Protein AF-A0A2M7DFL1-F1 (afdb_monomer)

Secondary structure (DSSP, 8-state):
----SSSSHHHHHHHHHHHHHHHHHHHHHHHHHHH--HHHHH-EETTEEHHHHHHHHHHHHHHHHIIIIIS-TTTS-HHHHHHHHHHHHHHHHHHHHHHHHHHHHHHHHHHHS------

Solvent-accessible surface area (backbone atoms only — not comparable to full-atom values): 6987 Å² total; per-residue (Å²): 141,88,81,90,87,81,83,73,65,62,64,59,54,50,42,54,52,52,48,55,53,52,49,53,54,49,51,51,50,52,50,49,67,70,66,54,54,63,75,36,58,73,44,67,55,94,94,37,33,46,48,56,54,52,52,55,50,52,50,52,53,49,52,50,53,44,46,38,58,76,64,46,42,71,84,47,55,72,65,62,48,46,52,56,53,51,53,51,51,51,50,52,54,49,51,53,49,52,52,50,54,53,50,50,52,52,50,50,49,65,72,74,45,85,78,77,77,83,124

Foldseek 3Di:
DDDPDPPPPVLVVLLVVLVVVLVVLVVVLVVCVVCVDPQQAVDDDPNHGNNVVSVVVSVVVSVVSCCVRVVVCVPDDPVVNCVVVVVVVVVVVVVVVVCVVVVVVVVVCVVVPPPPPPD

Sequence (119 aa):
MAHDAASHESSVKRIWYVFFLLTVLTTAEVILGIIKPTFLVEHKFLALKFLNWIFIILTLVKAYFITWAFMHMEGETKGLRRAVVWTAVFLICYLMFVLLVEGDYIHEVYKAGYVKYNF

Structure (mmCIF, N/CA/C/O backbone):
data_AF-A0A2M7DFL1-F1
#
_entry.id   AF-A0A2M7DFL1-F1
#
loop_
_atom_site.group_PDB
_atom_site.id
_atom_site.type_symbol
_atom_site.label_atom_id
_atom_site.label_alt_id
_atom_site.label_comp_id
_atom_site.label_asym_id
_atom_site.label_entity_id
_atom_site.label_seq_id
_atom_site.pdbx_PDB_ins_code
_atom_site.Cartn_x
_atom_site.Cartn_y
_atom_site.Cartn_z
_atom_site.occupancy
_atom_site.B_iso_or_equiv
_atom_site.auth_seq_id
_atom_site.auth_comp_id
_atom_site.auth_asym_id
_atom_site.auth_atom_id
_atom_site.pdbx_PDB_model_num
ATOM 1 N N . MET A 1 1 ? 20.323 3.588 -46.001 1.00 46.00 1 MET A N 1
ATOM 2 C CA . MET A 1 1 ? 20.554 3.963 -44.592 1.00 46.00 1 MET A CA 1
ATOM 3 C C . MET A 1 1 ? 19.221 3.801 -43.880 1.00 46.00 1 MET A C 1
ATOM 5 O O . MET A 1 1 ? 18.376 4.673 -43.992 1.00 46.00 1 MET A O 1
ATOM 9 N N . ALA A 1 2 ? 18.978 2.622 -43.309 1.00 46.25 2 ALA A N 1
ATOM 10 C CA . ALA A 1 2 ? 17.752 2.285 -42.591 1.00 46.25 2 ALA A CA 1
ATOM 11 C C . ALA A 1 2 ? 18.187 1.719 -41.241 1.00 46.25 2 ALA A C 1
ATOM 13 O O . ALA A 1 2 ? 18.451 0.530 -41.093 1.00 46.25 2 ALA A O 1
ATOM 14 N N . HIS A 1 3 ? 18.371 2.626 -40.300 1.00 45.78 3 HIS A N 1
ATOM 15 C CA . HIS A 1 3 ? 18.543 2.341 -38.891 1.00 45.78 3 HIS A CA 1
ATOM 16 C C . HIS A 1 3 ? 17.590 3.311 -38.182 1.00 45.78 3 HIS A C 1
ATOM 18 O O . HIS A 1 3 ? 17.369 4.399 -38.703 1.00 45.78 3 HIS A O 1
ATOM 24 N N . ASP A 1 4 ? 17.010 2.900 -37.055 1.00 47.38 4 ASP A N 1
ATOM 25 C CA . ASP A 1 4 ? 16.190 3.732 -36.148 1.00 47.38 4 ASP A CA 1
ATOM 26 C C . ASP A 1 4 ? 14.655 3.649 -36.279 1.00 47.38 4 ASP A C 1
ATOM 28 O O . ASP A 1 4 ? 13.952 4.653 -36.245 1.00 47.38 4 ASP A O 1
ATOM 32 N N . ALA A 1 5 ? 14.101 2.429 -36.312 1.00 48.25 5 ALA A N 1
ATOM 33 C CA . ALA A 1 5 ? 12.665 2.211 -36.057 1.00 48.25 5 ALA A CA 1
ATOM 34 C C . ALA A 1 5 ? 12.345 1.073 -35.058 1.00 48.25 5 ALA A C 1
ATOM 36 O O . ALA A 1 5 ? 11.200 0.646 -34.966 1.00 48.25 5 ALA A O 1
ATOM 37 N N . ALA A 1 6 ? 13.327 0.565 -34.300 1.00 47.34 6 ALA A N 1
ATOM 38 C CA . ALA A 1 6 ? 13.152 -0.641 -33.472 1.00 47.34 6 ALA A CA 1
ATOM 39 C C . ALA A 1 6 ? 13.143 -0.414 -31.942 1.00 47.34 6 ALA A C 1
ATOM 41 O O . ALA A 1 6 ? 12.979 -1.373 -31.193 1.00 47.34 6 ALA A O 1
ATOM 42 N N . SER A 1 7 ? 13.306 0.816 -31.440 1.00 49.03 7 SER A N 1
ATOM 43 C CA . SER A 1 7 ? 13.552 1.059 -30.002 1.00 49.03 7 SER A CA 1
ATOM 44 C C . SER A 1 7 ? 12.365 1.599 -29.187 1.00 49.03 7 SER A C 1
ATOM 46 O O . SER A 1 7 ? 12.462 1.647 -27.964 1.00 49.03 7 SER A O 1
ATOM 48 N N . HIS A 1 8 ? 11.231 1.956 -29.805 1.00 50.16 8 HIS A N 1
ATOM 49 C CA . HIS A 1 8 ? 10.094 2.578 -29.096 1.00 50.16 8 HIS A CA 1
ATOM 50 C C . HIS A 1 8 ? 8.898 1.652 -28.805 1.00 50.16 8 HIS A C 1
ATOM 52 O O . HIS A 1 8 ? 8.010 2.024 -28.040 1.00 50.16 8 HIS A O 1
ATOM 58 N N . GLU A 1 9 ? 8.855 0.440 -29.363 1.00 55.59 9 GLU A N 1
ATOM 59 C CA . GLU A 1 9 ? 7.694 -0.452 -29.201 1.00 55.59 9 GLU A CA 1
ATOM 60 C C . GLU A 1 9 ? 7.665 -1.192 -27.843 1.00 55.59 9 GLU A C 1
ATOM 62 O O . GLU A 1 9 ? 6.611 -1.640 -27.386 1.00 55.59 9 GLU A O 1
ATOM 67 N N . SER A 1 10 ? 8.818 -1.331 -27.176 1.00 63.56 10 SER A N 1
ATOM 68 C CA . SER A 1 10 ? 8.976 -2.193 -25.993 1.00 63.56 10 SER A CA 1
ATOM 69 C C . SER A 1 10 ? 8.295 -1.638 -24.736 1.00 63.56 10 SER A C 1
ATOM 71 O O . SER A 1 10 ? 7.658 -2.390 -23.992 1.00 63.56 10 SER A O 1
ATOM 73 N N . SER A 1 11 ? 8.359 -0.323 -24.514 1.00 74.81 11 SER A N 1
ATOM 74 C CA . SER A 1 11 ? 7.786 0.317 -23.324 1.00 74.81 11 SER A CA 1
ATOM 75 C C . SER A 1 11 ? 6.256 0.281 -23.325 1.00 74.81 11 SER A C 1
ATOM 77 O O . SER A 1 11 ? 5.650 0.001 -22.293 1.00 74.81 11 SER A O 1
ATOM 79 N N . VAL A 1 12 ? 5.620 0.478 -24.486 1.00 84.81 12 VAL A N 1
ATOM 80 C CA . VAL A 1 12 ? 4.151 0.444 -24.618 1.00 84.81 12 VAL A CA 1
ATOM 81 C C . VAL A 1 12 ? 3.607 -0.961 -24.350 1.00 84.81 12 VAL A C 1
ATOM 83 O O . VAL A 1 12 ? 2.632 -1.112 -23.612 1.00 84.81 12 VAL A O 1
ATOM 86 N N . LYS A 1 13 ? 4.275 -2.002 -24.870 1.00 86.25 13 LYS A N 1
ATOM 87 C CA . LYS A 1 13 ? 3.917 -3.405 -24.595 1.00 86.25 13 LYS A CA 1
ATOM 88 C C . LYS A 1 13 ? 4.003 -3.731 -23.103 1.00 86.25 13 LYS A C 1
ATOM 90 O O . LYS A 1 13 ? 3.098 -4.367 -22.565 1.00 86.25 13 LYS A O 1
ATOM 95 N N . ARG A 1 14 ? 5.047 -3.253 -22.416 1.00 85.06 14 ARG A N 1
ATOM 96 C CA . ARG A 1 14 ? 5.203 -3.443 -20.964 1.00 85.06 14 ARG A CA 1
ATOM 97 C C . ARG A 1 14 ? 4.084 -2.768 -20.170 1.00 85.06 14 ARG A C 1
ATOM 99 O O . ARG A 1 14 ? 3.559 -3.377 -19.242 1.00 85.06 14 ARG A O 1
ATOM 106 N N . ILE A 1 15 ? 3.702 -1.544 -20.537 1.00 89.44 15 ILE A N 1
ATOM 107 C CA . ILE A 1 15 ? 2.606 -0.817 -19.878 1.00 89.44 15 ILE A CA 1
ATOM 108 C C . ILE A 1 15 ? 1.294 -1.593 -20.014 1.00 89.44 15 ILE A C 1
ATOM 110 O O . ILE A 1 15 ? 0.621 -1.819 -19.014 1.00 89.44 15 ILE A O 1
ATOM 114 N N . TRP A 1 16 ? 0.960 -2.057 -21.220 1.00 90.69 16 TRP A N 1
ATOM 115 C CA . TRP A 1 16 ? -0.247 -2.855 -21.453 1.00 90.69 16 TRP A CA 1
ATOM 116 C C . TRP A 1 16 ? -0.248 -4.174 -20.676 1.00 90.69 16 TRP A C 1
ATOM 118 O O . TRP A 1 16 ? -1.273 -4.558 -20.115 1.00 90.69 16 TRP A O 1
ATOM 128 N N . TYR A 1 17 ? 0.901 -4.843 -20.584 1.00 90.94 17 TYR A N 1
ATOM 129 C CA . TYR A 1 17 ? 1.041 -6.051 -19.775 1.00 90.94 17 TYR A CA 1
ATOM 130 C C . TYR A 1 17 ? 0.767 -5.785 -18.286 1.00 90.94 17 TYR A C 1
ATOM 132 O O . TYR A 1 17 ? -0.057 -6.464 -17.671 1.00 90.94 17 TYR A O 1
ATOM 140 N N . VAL A 1 18 ? 1.420 -4.770 -17.706 1.00 92.31 18 VAL A N 1
ATOM 141 C CA . VAL A 1 18 ? 1.239 -4.431 -16.285 1.00 92.31 18 VAL A CA 1
ATOM 142 C C . VAL A 1 18 ? -0.168 -3.898 -16.015 1.00 92.31 18 VAL A C 1
ATOM 144 O O . VAL A 1 18 ? -0.734 -4.194 -14.966 1.00 92.31 18 VAL A O 1
ATOM 147 N N . PHE A 1 19 ? -0.767 -3.182 -16.968 1.00 94.12 19 PHE A N 1
ATOM 148 C CA . PHE A 1 19 ? -2.156 -2.740 -16.892 1.00 94.12 19 PHE A CA 1
ATOM 149 C C . PHE A 1 19 ? -3.111 -3.922 -16.705 1.00 94.12 19 PHE A C 1
ATOM 151 O O . PHE A 1 19 ? -3.831 -3.957 -15.710 1.00 94.12 19 PHE A O 1
ATOM 158 N N . PHE A 1 20 ? -3.065 -4.928 -17.585 1.00 95.44 20 PHE A N 1
ATOM 159 C CA . PHE A 1 20 ? -3.934 -6.101 -17.455 1.00 95.44 20 PHE A CA 1
ATOM 160 C C . PHE A 1 20 ? -3.659 -6.899 -16.177 1.00 95.44 20 PHE A C 1
ATOM 162 O O . PHE A 1 20 ? -4.606 -7.331 -15.516 1.00 95.44 20 PHE A O 1
ATOM 169 N N . LEU A 1 21 ? -2.389 -7.054 -15.789 1.00 94.31 21 LEU A N 1
ATOM 170 C CA . LEU A 1 21 ? -2.016 -7.696 -14.525 1.00 94.31 21 LEU A CA 1
ATOM 171 C C . LEU A 1 21 ? -2.656 -6.979 -13.325 1.00 94.31 21 LEU A C 1
ATOM 173 O O . LEU A 1 21 ? -3.251 -7.621 -12.459 1.00 94.31 21 LEU A O 1
ATOM 177 N N . LEU A 1 22 ? -2.574 -5.648 -13.289 1.00 94.44 22 LEU A N 1
ATOM 178 C CA . LEU A 1 22 ? -3.166 -4.834 -12.231 1.00 94.44 22 LEU A CA 1
ATOM 179 C C . LEU A 1 22 ? -4.693 -4.862 -12.256 1.00 94.44 22 LEU A C 1
ATOM 181 O O . LEU A 1 22 ? -5.300 -4.897 -11.184 1.00 94.44 22 LEU A O 1
ATOM 185 N N . THR A 1 23 ? -5.322 -4.891 -13.433 1.00 96.12 23 THR A N 1
ATOM 186 C CA . THR A 1 23 ? -6.775 -5.070 -13.555 1.00 96.12 23 THR A CA 1
ATOM 187 C C . THR A 1 23 ? -7.201 -6.394 -12.938 1.00 96.12 23 THR A C 1
ATOM 189 O O . THR A 1 23 ? -8.048 -6.392 -12.052 1.00 96.12 23 THR A O 1
ATOM 192 N N . VAL A 1 24 ? -6.574 -7.507 -13.329 1.00 96.25 24 VAL A N 1
ATOM 193 C CA . VAL A 1 24 ? -6.906 -8.839 -12.799 1.00 96.25 24 VAL A CA 1
ATOM 194 C C . VAL A 1 24 ? -6.695 -8.900 -11.288 1.00 96.25 24 VAL A C 1
ATOM 196 O O . VAL A 1 24 ? -7.586 -9.349 -10.568 1.00 96.25 24 VAL A O 1
ATOM 199 N N . LEU A 1 25 ? -5.556 -8.405 -10.794 1.00 95.12 25 LEU A N 1
ATOM 200 C CA . LEU A 1 25 ? -5.251 -8.377 -9.362 1.00 95.12 25 LEU A CA 1
ATOM 201 C C . LEU A 1 25 ? -6.297 -7.551 -8.593 1.00 95.12 25 LEU A C 1
ATOM 203 O O . LEU A 1 25 ? -6.810 -7.999 -7.569 1.00 95.12 25 LEU A O 1
ATOM 207 N N . THR A 1 26 ? -6.680 -6.384 -9.114 1.00 95.38 26 THR A N 1
ATOM 208 C CA . THR A 1 26 ? -7.679 -5.511 -8.478 1.00 95.38 26 THR A CA 1
ATOM 209 C C . THR A 1 26 ? -9.083 -6.113 -8.532 1.00 95.38 26 THR A C 1
ATOM 211 O O . THR A 1 26 ? -9.807 -6.061 -7.541 1.00 95.38 26 THR A O 1
ATOM 214 N N . THR A 1 27 ? -9.476 -6.734 -9.644 1.00 96.56 27 THR A N 1
ATOM 215 C CA . THR A 1 27 ? -10.754 -7.450 -9.749 1.00 96.56 27 THR A CA 1
ATOM 216 C C . THR A 1 27 ? -10.810 -8.614 -8.764 1.00 96.56 27 THR A C 1
ATOM 218 O O . THR A 1 27 ? -11.808 -8.760 -8.060 1.00 96.56 27 THR A O 1
ATOM 221 N N . ALA A 1 28 ? -9.740 -9.406 -8.656 1.00 94.31 28 ALA A N 1
ATOM 222 C CA . ALA A 1 28 ? -9.653 -10.493 -7.684 1.00 94.31 28 ALA A CA 1
ATOM 223 C C . ALA A 1 28 ? -9.781 -9.978 -6.242 1.00 94.31 28 ALA A C 1
ATOM 225 O O . ALA A 1 28 ? -10.504 -10.568 -5.441 1.00 94.31 28 ALA A O 1
ATOM 226 N N . GLU A 1 29 ? -9.144 -8.851 -5.923 1.00 94.56 29 GLU A N 1
ATOM 227 C CA . GLU A 1 29 ? -9.256 -8.204 -4.615 1.00 94.56 29 GLU A CA 1
ATOM 228 C C . GLU A 1 29 ? -10.694 -7.746 -4.315 1.00 94.56 29 GLU A C 1
ATOM 230 O O . GLU A 1 29 ? -11.214 -8.026 -3.235 1.00 94.56 29 GLU A O 1
ATOM 235 N N . VAL A 1 30 ? -11.380 -7.116 -5.274 1.00 95.19 30 VAL A N 1
ATOM 236 C CA . VAL A 1 30 ? -12.790 -6.713 -5.115 1.00 95.19 30 VAL A CA 1
ATOM 237 C C . VAL A 1 30 ? -13.696 -7.932 -4.926 1.00 95.19 30 VAL A C 1
ATOM 239 O O . VAL A 1 30 ? -14.537 -7.931 -4.027 1.00 95.19 30 VAL A O 1
ATOM 242 N N . ILE A 1 31 ? -13.504 -8.997 -5.711 1.00 94.94 31 ILE A N 1
ATOM 243 C CA . ILE A 1 31 ? -14.258 -10.253 -5.568 1.00 94.94 31 ILE A CA 1
ATOM 244 C C . ILE A 1 31 ? -14.047 -10.848 -4.172 1.00 94.94 31 ILE A C 1
ATOM 246 O O . ILE A 1 31 ? -15.017 -11.188 -3.492 1.00 94.94 31 ILE A O 1
ATOM 250 N N . LEU A 1 32 ? -12.796 -10.921 -3.710 1.00 93.19 32 LEU A N 1
ATOM 251 C CA . LEU A 1 32 ? -12.455 -11.388 -2.366 1.00 93.19 32 LEU A CA 1
ATOM 252 C C . LEU A 1 32 ? -13.113 -10.513 -1.285 1.00 93.19 32 LEU A C 1
ATOM 254 O O . LEU A 1 32 ? -13.586 -11.024 -0.268 1.00 93.19 32 LEU A O 1
ATOM 258 N N . GLY A 1 33 ? -13.176 -9.203 -1.524 1.00 91.25 33 GLY A N 1
ATOM 259 C CA . GLY A 1 33 ? -13.803 -8.218 -0.647 1.00 91.25 33 GLY A CA 1
ATOM 260 C C . GLY A 1 33 ? -15.321 -8.312 -0.579 1.00 91.25 33 GLY A C 1
ATOM 261 O O . GLY A 1 33 ? -15.888 -7.960 0.452 1.00 91.25 33 GLY A O 1
ATOM 262 N N . ILE A 1 34 ? -15.979 -8.803 -1.630 1.00 93.50 34 ILE A N 1
ATOM 263 C CA . ILE A 1 34 ? -17.428 -9.036 -1.648 1.00 93.50 34 ILE A CA 1
ATOM 264 C C . ILE A 1 34 ? -17.755 -10.397 -1.029 1.00 93.50 34 ILE A C 1
ATOM 266 O O . ILE A 1 34 ? -18.593 -10.470 -0.134 1.00 93.50 34 ILE A O 1
ATOM 270 N N . ILE A 1 35 ? -17.077 -11.462 -1.470 1.00 93.69 35 ILE A N 1
ATOM 271 C CA . ILE A 1 35 ? -17.371 -12.839 -1.043 1.00 93.69 35 ILE A CA 1
ATOM 272 C C . ILE A 1 35 ? -16.964 -13.072 0.416 1.00 93.69 35 ILE A C 1
ATOM 274 O O . ILE A 1 35 ? -17.660 -13.795 1.124 1.00 93.69 35 ILE A O 1
ATOM 278 N N . LYS A 1 36 ? -15.856 -12.464 0.872 1.00 88.94 36 LYS A N 1
ATOM 279 C CA . LYS A 1 36 ? -15.323 -12.567 2.245 1.00 88.94 36 LYS A CA 1
ATOM 280 C C . LYS A 1 36 ? -15.390 -14.003 2.792 1.00 88.94 36 LYS A C 1
ATOM 282 O O . LYS A 1 36 ? -16.108 -14.253 3.762 1.00 88.94 36 LYS A O 1
ATOM 287 N N . PRO A 1 37 ? -14.666 -14.956 2.180 1.00 89.50 37 PRO A N 1
ATOM 288 C CA . PRO A 1 37 ? -14.808 -16.367 2.518 1.00 89.50 37 PRO A CA 1
ATOM 289 C C . PRO A 1 37 ? -14.511 -16.606 4.002 1.00 89.50 37 PRO A C 1
ATOM 291 O O . PRO A 1 37 ? -13.560 -16.048 4.555 1.00 89.50 37 PRO A O 1
ATOM 294 N N . THR A 1 38 ? -15.316 -17.463 4.627 1.00 85.44 38 THR A N 1
ATOM 295 C CA . THR A 1 38 ? -15.357 -17.685 6.078 1.00 85.44 38 THR A CA 1
ATOM 296 C C . THR A 1 38 ? -13.979 -17.976 6.680 1.00 85.44 38 THR A C 1
ATOM 298 O O . THR A 1 38 ? -13.585 -17.333 7.649 1.00 85.44 38 THR A O 1
ATOM 301 N N . PHE A 1 39 ? -13.173 -18.816 6.022 1.00 84.56 39 PHE A N 1
ATOM 302 C CA . PHE A 1 39 ? -11.792 -19.115 6.425 1.00 84.56 39 PHE A CA 1
ATOM 303 C C . PHE A 1 39 ? -10.907 -17.860 6.576 1.00 84.56 39 PHE A C 1
ATOM 305 O O . PHE A 1 39 ? -10.136 -17.742 7.524 1.00 84.56 39 PHE A O 1
ATOM 312 N N . LEU A 1 40 ? -11.031 -16.872 5.683 1.00 82.38 40 LEU A N 1
ATOM 313 C CA . LEU A 1 40 ? -10.221 -15.646 5.743 1.00 82.38 40 LEU A CA 1
ATOM 314 C C . LEU A 1 40 ? -10.727 -14.636 6.782 1.00 82.38 40 LEU A C 1
ATOM 316 O O . LEU A 1 40 ? -10.012 -13.690 7.125 1.00 82.38 40 LEU A O 1
ATOM 320 N N . VAL A 1 41 ? -11.961 -14.801 7.257 1.00 85.88 41 VAL A N 1
ATOM 321 C CA . VAL A 1 41 ? -12.617 -13.883 8.197 1.00 85.88 41 VAL A CA 1
ATOM 322 C C . VAL A 1 41 ? -12.538 -14.391 9.634 1.00 85.88 41 VAL A C 1
ATOM 324 O O . VAL A 1 41 ? -12.399 -13.575 10.550 1.00 85.88 41 VAL A O 1
ATOM 327 N N . GLU A 1 42 ? -12.631 -15.703 9.835 1.00 84.31 42 GLU A N 1
ATOM 328 C CA . GLU A 1 42 ? -12.621 -16.333 11.159 1.00 84.31 42 GLU A CA 1
ATOM 329 C C . GLU A 1 42 ? -11.217 -16.403 11.755 1.00 84.31 42 GLU A C 1
ATOM 331 O O . GLU A 1 42 ? -11.037 -16.179 12.954 1.00 84.31 42 GLU A O 1
ATOM 336 N N . HIS A 1 43 ? -10.204 -16.630 10.921 1.00 86.75 43 HIS A N 1
ATOM 337 C CA . HIS A 1 43 ? -8.827 -16.650 11.383 1.00 86.75 43 HIS A CA 1
ATOM 338 C C . HIS A 1 43 ? -8.265 -15.231 11.503 1.00 86.75 43 HIS A C 1
ATOM 340 O O . HIS A 1 43 ? -8.224 -14.445 10.548 1.00 86.75 43 HIS A O 1
ATOM 346 N N . LYS A 1 44 ? -7.825 -14.904 12.720 1.00 85.25 44 LYS A N 1
ATOM 347 C CA . LYS A 1 44 ? -7.189 -13.632 13.056 1.00 85.25 44 LYS A CA 1
ATOM 348 C C . LYS A 1 44 ? -5.705 -13.846 13.315 1.00 85.25 44 LYS A C 1
ATOM 350 O O . LYS A 1 44 ? -5.317 -14.792 13.994 1.00 85.25 44 LYS A O 1
ATOM 355 N N . PHE A 1 45 ? -4.896 -12.918 12.827 1.00 83.38 45 PHE A N 1
ATOM 356 C CA . PHE A 1 45 ? -3.463 -12.846 13.054 1.00 83.38 45 PHE A CA 1
ATOM 357 C C . PHE A 1 45 ? -3.065 -11.418 13.398 1.00 83.38 45 PHE A C 1
ATOM 359 O O . PHE A 1 45 ? -3.416 -10.480 12.680 1.00 83.38 45 PHE A O 1
ATOM 366 N N . LEU A 1 46 ? -2.357 -11.256 14.521 1.00 81.75 46 LEU A N 1
ATOM 367 C CA . LEU A 1 46 ? -1.959 -9.950 15.062 1.00 81.75 46 LEU A CA 1
ATOM 368 C C . LEU A 1 46 ? -3.145 -8.969 15.140 1.00 81.75 46 LEU A C 1
ATOM 370 O O . LEU A 1 46 ? -3.091 -7.863 14.617 1.00 81.75 46 LEU A O 1
ATOM 374 N N . ALA A 1 47 ? -4.249 -9.419 15.749 1.00 83.38 47 ALA A N 1
ATOM 375 C CA . ALA A 1 47 ? -5.514 -8.686 15.907 1.00 83.38 47 ALA A CA 1
ATOM 376 C C . ALA A 1 47 ? -6.296 -8.354 14.614 1.00 83.38 47 ALA A C 1
ATOM 378 O O . ALA A 1 47 ? -7.447 -7.921 14.702 1.00 83.38 47 ALA A O 1
ATOM 379 N N . LEU A 1 48 ? -5.752 -8.630 13.424 1.00 87.56 48 LEU A N 1
ATOM 380 C CA . LEU A 1 48 ? -6.422 -8.417 12.138 1.00 87.56 48 LEU A CA 1
ATOM 381 C C . LEU A 1 48 ? -6.864 -9.741 11.508 1.00 87.56 48 LEU A C 1
ATOM 383 O O . LEU A 1 48 ? -6.240 -10.780 11.693 1.00 87.56 48 LEU A O 1
ATOM 387 N N . LYS A 1 49 ? -7.954 -9.721 10.739 1.00 91.12 49 LYS A N 1
ATOM 388 C CA . LYS A 1 49 ? -8.405 -10.896 9.973 1.00 91.12 49 LYS A CA 1
ATOM 389 C C . LYS A 1 49 ? -7.386 -11.223 8.878 1.00 91.12 49 LYS A C 1
ATOM 391 O O . LYS A 1 49 ? -6.806 -10.296 8.310 1.00 91.12 49 LYS A O 1
ATOM 396 N N . PHE A 1 50 ? -7.204 -12.497 8.529 1.00 90.12 50 PHE A N 1
ATOM 397 C CA . PHE A 1 50 ? -6.343 -12.879 7.396 1.00 90.12 50 PHE A CA 1
ATOM 398 C C . PHE A 1 50 ? -6.736 -12.187 6.094 1.00 90.12 50 PHE A C 1
ATOM 400 O O . PHE A 1 50 ? -5.862 -11.800 5.319 1.00 90.12 50 PHE A O 1
ATOM 407 N N . LEU A 1 51 ? -8.033 -11.950 5.897 1.00 92.12 51 LEU A N 1
ATOM 408 C CA . LEU A 1 51 ? -8.528 -11.136 4.797 1.00 92.12 51 LEU A CA 1
ATOM 409 C C . LEU A 1 51 ? -7.804 -9.779 4.742 1.00 92.12 51 LEU A C 1
ATOM 411 O O . LEU A 1 51 ? -7.226 -9.437 3.720 1.00 92.12 51 LEU A O 1
ATOM 415 N N . ASN A 1 52 ? -7.744 -9.044 5.855 1.00 92.38 52 ASN A N 1
ATOM 416 C CA . ASN A 1 52 ? -7.125 -7.716 5.900 1.00 92.38 52 ASN A CA 1
ATOM 417 C C . ASN A 1 52 ? -5.630 -7.767 5.558 1.00 92.38 52 ASN A C 1
ATOM 419 O O . ASN A 1 52 ? -5.135 -6.888 4.859 1.00 92.38 52 ASN A O 1
ATOM 423 N N . TRP A 1 53 ? -4.922 -8.806 6.002 1.00 92.31 53 TRP A N 1
ATOM 424 C CA . TRP A 1 53 ? -3.516 -9.010 5.64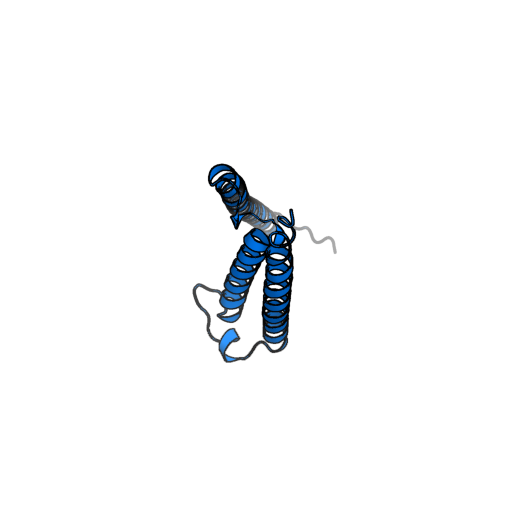7 1.00 92.31 53 TRP A CA 1
ATOM 425 C C . TRP A 1 53 ? -3.317 -9.182 4.141 1.00 92.31 53 TRP A C 1
ATOM 427 O O . TRP A 1 53 ? -2.436 -8.545 3.566 1.00 92.31 53 TRP A O 1
ATOM 437 N N . ILE A 1 54 ? -4.169 -9.981 3.493 1.00 92.31 54 ILE A N 1
ATOM 438 C CA . ILE A 1 54 ? -4.144 -10.159 2.036 1.00 92.31 54 ILE A CA 1
ATOM 439 C C . ILE A 1 54 ? -4.374 -8.820 1.328 1.00 92.31 54 ILE A C 1
ATOM 441 O O . ILE A 1 54 ? -3.622 -8.482 0.417 1.00 92.31 54 ILE A O 1
ATOM 445 N N . PHE A 1 55 ? -5.348 -8.026 1.778 1.00 93.94 55 PHE A N 1
ATOM 446 C CA . PHE A 1 55 ? -5.622 -6.704 1.208 1.00 93.94 55 PHE A CA 1
ATOM 447 C C . PHE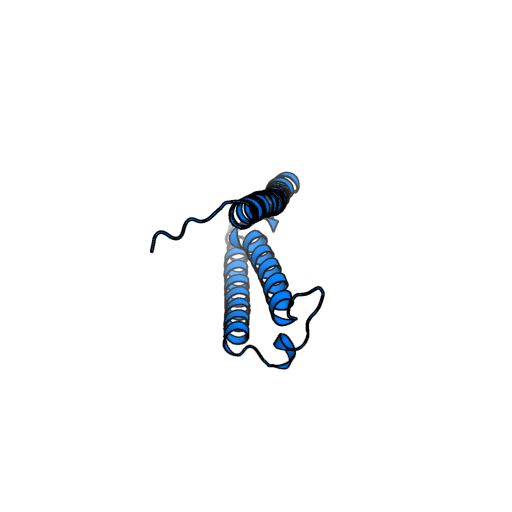 A 1 55 ? -4.441 -5.739 1.347 1.00 93.94 55 PHE A C 1
ATOM 449 O O . PHE A 1 55 ? -4.094 -5.054 0.384 1.00 93.94 55 PHE A O 1
ATOM 456 N N . ILE A 1 56 ? -3.794 -5.696 2.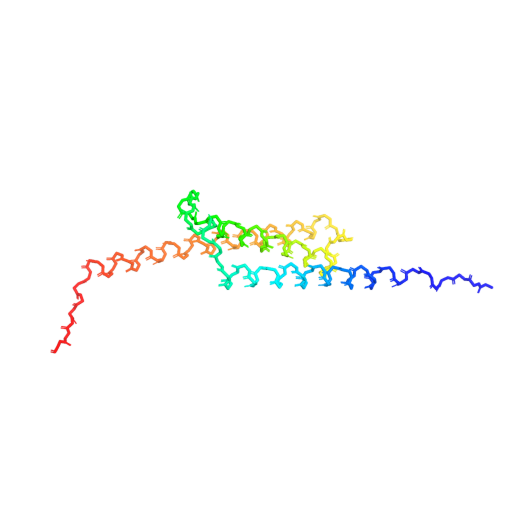515 1.00 93.25 56 ILE A N 1
ATOM 457 C CA . ILE A 1 56 ? -2.615 -4.847 2.739 1.00 93.25 56 ILE A CA 1
ATOM 458 C C . ILE A 1 56 ? -1.488 -5.253 1.782 1.00 93.25 56 ILE A C 1
ATOM 460 O O . ILE A 1 56 ? -0.926 -4.401 1.092 1.00 93.25 56 ILE A O 1
ATOM 464 N N . ILE A 1 57 ? -1.191 -6.552 1.685 1.00 94.00 57 ILE A N 1
ATOM 465 C CA . ILE A 1 57 ? -0.118 -7.064 0.822 1.00 94.00 57 ILE A CA 1
ATOM 466 C C . ILE A 1 57 ? -0.425 -6.791 -0.654 1.00 94.00 57 ILE A C 1
ATOM 468 O O . ILE A 1 57 ? 0.423 -6.244 -1.358 1.00 94.00 57 ILE A O 1
ATOM 472 N N . LEU A 1 58 ? -1.635 -7.109 -1.125 1.00 93.50 58 LEU A N 1
ATOM 473 C CA . LEU A 1 58 ? -2.051 -6.839 -2.506 1.00 93.50 58 LEU A CA 1
ATOM 474 C C . LEU A 1 58 ? -1.984 -5.343 -2.829 1.00 93.50 58 LEU A C 1
ATOM 476 O O . LEU A 1 58 ? -1.546 -4.969 -3.916 1.00 93.50 58 LEU A O 1
ATOM 480 N N . THR A 1 59 ? -2.334 -4.475 -1.879 1.00 93.94 59 THR A N 1
ATOM 481 C CA . THR A 1 59 ? -2.233 -3.019 -2.047 1.00 93.94 59 THR A CA 1
ATOM 482 C C . THR A 1 59 ? -0.786 -2.556 -2.204 1.00 93.94 59 THR A C 1
ATOM 484 O O . THR A 1 59 ? -0.499 -1.772 -3.110 1.00 93.94 59 THR A O 1
ATOM 487 N N . LEU A 1 60 ? 0.144 -3.075 -1.398 1.00 93.81 60 LEU A N 1
ATOM 488 C CA . LEU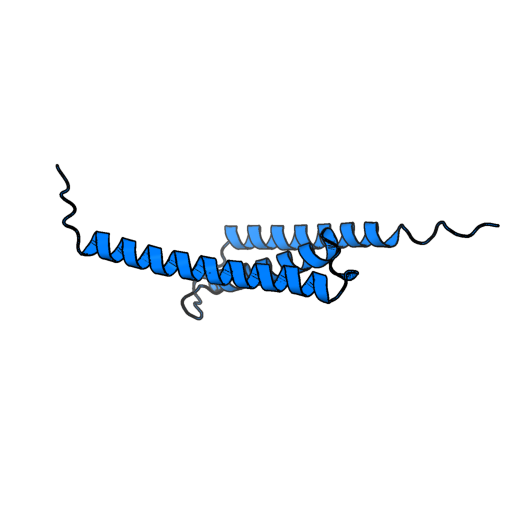 A 1 60 ? 1.572 -2.767 -1.539 1.00 93.81 60 LEU A CA 1
ATOM 489 C C . LEU A 1 60 ? 2.141 -3.272 -2.870 1.00 93.81 60 LEU A C 1
ATOM 491 O O . LEU A 1 60 ? 2.867 -2.545 -3.550 1.00 93.81 60 LEU A O 1
ATOM 495 N N . VAL A 1 61 ? 1.771 -4.489 -3.275 1.00 94.00 61 VAL A N 1
ATOM 496 C CA . VAL A 1 61 ? 2.173 -5.068 -4.564 1.00 94.00 61 VAL A CA 1
ATOM 497 C C . VAL A 1 61 ? 1.664 -4.208 -5.725 1.00 94.00 61 VAL A C 1
ATOM 499 O O . VAL A 1 61 ? 2.438 -3.870 -6.622 1.00 94.00 61 VAL A O 1
ATOM 502 N N . LYS A 1 62 ? 0.397 -3.772 -5.693 1.00 94.31 62 LYS A N 1
ATOM 503 C CA . LYS A 1 62 ? -0.151 -2.839 -6.692 1.00 94.31 62 LYS A CA 1
ATOM 504 C C . LYS A 1 62 ? 0.632 -1.531 -6.737 1.00 94.31 62 LYS A C 1
ATOM 506 O O . LYS A 1 62 ? 1.014 -1.095 -7.820 1.00 94.31 62 LYS A O 1
ATOM 511 N N . ALA A 1 63 ? 0.898 -0.921 -5.582 1.00 92.62 63 ALA A N 1
ATOM 512 C CA . ALA A 1 63 ? 1.650 0.329 -5.504 1.00 92.62 63 ALA A CA 1
ATOM 513 C C . ALA A 1 63 ? 3.059 0.187 -6.111 1.00 92.62 63 ALA A C 1
ATOM 515 O O . ALA A 1 63 ? 3.508 1.067 -6.852 1.00 92.62 63 ALA A O 1
ATOM 516 N N . TYR A 1 64 ? 3.730 -0.945 -5.876 1.00 92.50 64 TYR A N 1
ATOM 517 C CA . TYR A 1 64 ? 5.013 -1.250 -6.507 1.00 92.50 64 TYR A CA 1
ATOM 518 C C . TYR A 1 64 ? 4.897 -1.312 -8.037 1.00 92.50 64 TYR A C 1
ATOM 520 O O . TYR A 1 64 ? 5.616 -0.600 -8.733 1.00 92.50 64 TYR A O 1
ATOM 528 N N . PHE A 1 65 ? 3.958 -2.090 -8.579 1.00 91.88 65 PHE A N 1
ATOM 529 C CA . PHE A 1 65 ? 3.776 -2.190 -10.031 1.00 91.88 65 PHE A CA 1
ATOM 530 C C . PHE A 1 65 ? 3.400 -0.851 -10.682 1.00 91.88 65 PHE A C 1
ATOM 532 O O . PHE A 1 65 ? 3.899 -0.543 -11.765 1.00 91.88 65 PHE A O 1
ATOM 539 N N . ILE A 1 66 ? 2.582 -0.027 -10.019 1.00 92.31 66 ILE A N 1
ATOM 540 C CA . ILE A 1 66 ? 2.217 1.306 -10.519 1.00 92.31 66 ILE A CA 1
ATOM 541 C C . ILE A 1 66 ? 3.445 2.219 -10.586 1.00 92.31 66 ILE A C 1
ATOM 543 O O . ILE A 1 66 ? 3.713 2.828 -11.624 1.00 92.31 66 ILE A O 1
ATOM 547 N N . THR A 1 67 ? 4.214 2.297 -9.500 1.00 90.31 67 THR A N 1
ATOM 548 C CA . THR A 1 67 ? 5.398 3.168 -9.427 1.00 90.31 67 THR A CA 1
ATOM 549 C C . THR A 1 67 ? 6.500 2.718 -10.387 1.00 90.31 67 THR A C 1
ATOM 551 O O . THR A 1 67 ? 7.134 3.542 -11.044 1.00 90.31 67 THR A O 1
ATOM 554 N N . TRP A 1 68 ? 6.698 1.412 -10.555 1.00 89.00 68 TRP A N 1
ATOM 555 C CA . TRP A 1 68 ? 7.712 0.905 -11.476 1.00 89.00 68 TRP A CA 1
ATOM 556 C C . TRP A 1 68 ? 7.319 1.083 -12.947 1.00 89.00 68 TRP A C 1
ATOM 558 O O . TRP A 1 68 ? 8.118 1.598 -13.732 1.00 89.00 68 TRP A O 1
ATOM 568 N N . ALA A 1 69 ? 6.099 0.679 -13.323 1.00 87.00 69 ALA A N 1
ATOM 569 C CA . ALA A 1 69 ? 5.695 0.577 -14.726 1.00 87.00 69 ALA A CA 1
ATOM 570 C C . ALA A 1 69 ? 5.013 1.836 -15.274 1.00 87.00 69 ALA A C 1
ATOM 572 O O . ALA A 1 69 ? 5.316 2.235 -16.396 1.00 87.00 69 ALA A O 1
ATOM 573 N N . PHE A 1 70 ? 4.117 2.479 -14.515 1.00 86.31 70 PHE A N 1
ATOM 574 C CA . PHE A 1 70 ? 3.438 3.694 -14.984 1.00 86.31 70 PHE A CA 1
ATOM 575 C C . PHE A 1 70 ? 4.274 4.942 -14.721 1.00 86.31 70 PHE A C 1
ATOM 577 O O . PHE A 1 70 ? 4.428 5.774 -15.613 1.00 86.31 70 PHE A O 1
ATOM 584 N N . MET A 1 71 ? 4.888 5.044 -13.538 1.00 88.38 71 MET A N 1
ATOM 585 C CA . MET A 1 71 ? 5.762 6.178 -13.205 1.00 88.38 71 MET A CA 1
ATOM 586 C C . MET A 1 71 ? 7.204 6.005 -13.710 1.00 88.38 71 MET A C 1
ATOM 588 O O . MET A 1 71 ? 8.054 6.835 -13.411 1.00 88.38 71 MET A O 1
ATOM 592 N N . HIS A 1 72 ? 7.488 4.940 -14.471 1.00 83.62 72 HIS A N 1
ATOM 593 C CA . HIS A 1 72 ? 8.783 4.675 -15.114 1.00 83.62 72 HIS A CA 1
ATOM 594 C C . HIS A 1 72 ? 10.000 4.704 -14.173 1.00 83.62 72 HIS A C 1
ATOM 596 O O . HIS A 1 72 ? 11.140 4.829 -14.622 1.00 83.62 72 HIS A O 1
ATOM 602 N N . MET A 1 73 ? 9.798 4.489 -12.870 1.00 83.25 73 MET A N 1
ATOM 603 C CA . MET A 1 73 ? 10.870 4.579 -11.873 1.00 83.25 73 MET A CA 1
ATOM 604 C C . MET A 1 73 ? 11.973 3.521 -12.040 1.00 83.25 73 MET A C 1
ATOM 606 O O . MET A 1 73 ? 13.028 3.622 -11.408 1.00 83.25 73 MET A O 1
ATOM 610 N N . GLU A 1 74 ? 11.755 2.504 -12.878 1.00 80.38 74 GLU A N 1
ATOM 611 C CA . GLU A 1 74 ? 12.728 1.456 -13.193 1.00 80.38 74 GLU A CA 1
ATOM 612 C C . GLU A 1 74 ? 14.011 1.994 -13.839 1.00 80.38 74 GLU A C 1
ATOM 614 O O . GLU A 1 74 ? 15.106 1.591 -13.437 1.00 80.38 74 GLU A O 1
ATOM 619 N N . GLY A 1 75 ? 13.873 2.902 -14.811 1.00 81.56 75 GLY A N 1
ATOM 620 C CA . GLY A 1 75 ? 14.995 3.483 -15.560 1.00 81.56 75 GLY A CA 1
ATOM 621 C C . GLY A 1 75 ? 15.635 4.685 -14.868 1.00 81.56 75 GLY A C 1
ATOM 622 O O . GLY A 1 75 ? 16.701 5.139 -15.272 1.00 81.56 75 GLY A O 1
ATOM 623 N N . GLU A 1 76 ? 15.005 5.179 -13.806 1.00 88.38 76 GLU A N 1
ATOM 624 C CA . GLU A 1 76 ? 15.432 6.390 -13.123 1.00 88.38 76 GLU A CA 1
ATOM 625 C C . GLU A 1 76 ? 16.614 6.163 -12.186 1.00 88.38 76 GLU A C 1
ATOM 627 O O . GLU A 1 76 ? 16.831 5.070 -11.634 1.00 88.38 76 GLU A O 1
ATOM 632 N N . THR A 1 77 ? 17.356 7.248 -11.955 1.00 89.88 77 THR A N 1
ATOM 633 C CA . THR A 1 77 ? 18.524 7.238 -11.074 1.00 89.88 77 THR A CA 1
ATOM 634 C C . THR A 1 77 ? 18.158 6.713 -9.683 1.00 89.88 77 THR A C 1
ATOM 636 O O . THR A 1 77 ? 17.107 7.014 -9.109 1.00 89.88 77 THR A O 1
ATOM 639 N N . LYS A 1 78 ? 19.070 5.936 -9.082 1.00 88.19 78 LYS A N 1
ATOM 640 C CA . LYS A 1 78 ? 18.874 5.379 -7.731 1.00 88.19 78 LYS A CA 1
ATOM 641 C C . LYS A 1 78 ? 18.611 6.468 -6.682 1.00 88.19 78 LYS A C 1
ATOM 643 O O . LYS A 1 78 ? 18.023 6.179 -5.645 1.00 88.19 78 LYS A O 1
ATOM 648 N N . GLY A 1 79 ? 19.086 7.696 -6.912 1.00 91.06 79 GLY A N 1
ATOM 649 C CA . GLY A 1 79 ? 18.799 8.859 -6.069 1.00 91.06 79 GLY A CA 1
ATOM 650 C C . GLY A 1 79 ? 17.323 9.245 -6.113 1.00 91.06 79 GLY A C 1
ATOM 651 O O . GLY A 1 79 ? 16.671 9.224 -5.071 1.00 91.06 79 GLY A O 1
ATOM 652 N N . LEU A 1 80 ? 16.785 9.492 -7.312 1.00 88.94 80 LEU A N 1
ATOM 653 C CA . LEU A 1 80 ? 15.385 9.879 -7.500 1.00 88.94 80 LEU A CA 1
ATOM 654 C C . LEU A 1 80 ? 14.423 8.812 -6.961 1.00 88.94 80 LEU A C 1
ATOM 656 O O . LEU A 1 80 ? 13.488 9.122 -6.225 1.00 88.94 80 LEU A O 1
ATOM 660 N N . ARG A 1 81 ? 14.714 7.535 -7.233 1.00 89.94 81 ARG A N 1
ATOM 661 C CA . ARG A 1 81 ? 13.902 6.414 -6.742 1.00 89.94 81 ARG A CA 1
ATOM 662 C C . ARG A 1 81 ? 13.809 6.377 -5.220 1.00 89.94 81 ARG A C 1
ATOM 664 O O . ARG A 1 81 ? 12.732 6.185 -4.666 1.00 89.94 81 ARG A O 1
ATOM 671 N N . ARG A 1 82 ? 14.946 6.562 -4.545 1.00 90.25 82 ARG A N 1
ATOM 672 C CA . ARG A 1 82 ? 15.010 6.575 -3.080 1.00 90.25 82 ARG A CA 1
ATOM 673 C C . ARG A 1 82 ? 14.303 7.791 -2.505 1.00 90.25 82 ARG A C 1
ATOM 675 O O . ARG A 1 82 ? 13.607 7.618 -1.517 1.00 90.25 82 ARG A O 1
ATOM 682 N N . ALA A 1 83 ? 14.442 8.964 -3.119 1.00 92.50 83 ALA A N 1
ATOM 683 C CA . ALA A 1 83 ? 13.748 10.165 -2.667 1.00 92.50 83 ALA A CA 1
ATOM 684 C C . ALA A 1 83 ? 12.227 9.944 -2.646 1.00 92.50 83 ALA A C 1
ATOM 686 O O . ALA A 1 83 ? 11.607 10.104 -1.603 1.00 92.50 83 ALA A O 1
ATOM 687 N N . VAL A 1 84 ? 11.644 9.458 -3.746 1.00 90.81 84 VAL A N 1
ATOM 688 C CA . VAL A 1 84 ? 10.191 9.223 -3.825 1.00 90.81 84 VAL A CA 1
ATOM 689 C C . VAL A 1 84 ? 9.728 8.160 -2.822 1.00 90.81 84 VAL A C 1
ATOM 691 O O . VAL A 1 84 ? 8.789 8.400 -2.064 1.00 90.81 84 VAL A O 1
ATOM 694 N N . VAL A 1 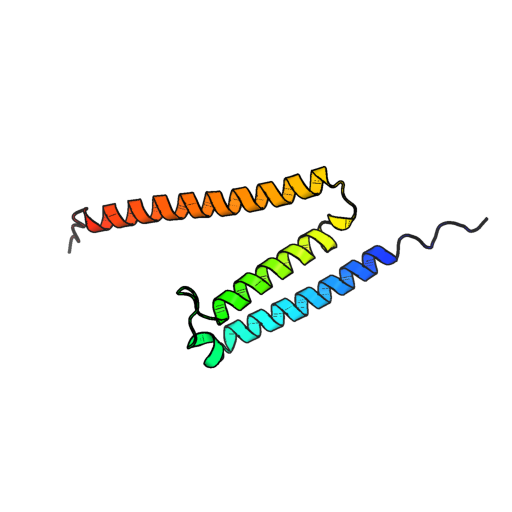85 ? 10.395 6.999 -2.776 1.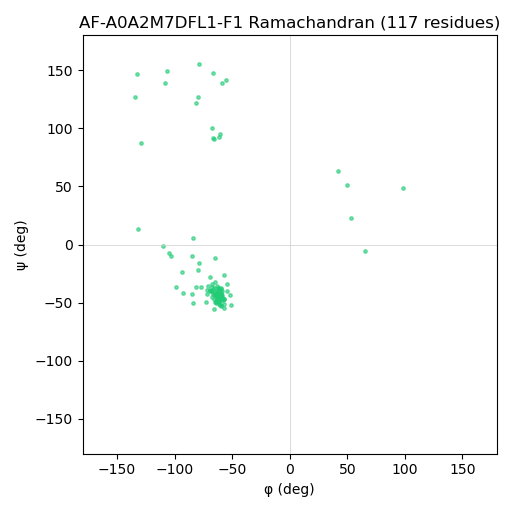00 90.06 85 VAL A N 1
ATOM 695 C CA . VAL A 1 85 ? 9.980 5.891 -1.897 1.00 90.06 85 VAL A CA 1
ATOM 696 C C . VAL A 1 85 ? 10.137 6.259 -0.420 1.00 90.06 85 VAL A C 1
ATOM 698 O O . VAL A 1 85 ? 9.209 6.047 0.356 1.00 90.06 85 VAL A O 1
ATOM 701 N N . TRP A 1 86 ? 11.275 6.836 -0.018 1.00 92.81 86 TRP A N 1
ATOM 702 C CA . TRP A 1 86 ? 11.504 7.192 1.385 1.00 92.81 86 TRP A CA 1
ATOM 703 C C . TRP A 1 86 ? 10.594 8.316 1.855 1.00 92.81 86 TRP A C 1
ATOM 705 O O . TRP A 1 86 ? 10.072 8.225 2.963 1.00 92.81 86 TRP A O 1
ATOM 715 N N . THR A 1 87 ? 10.355 9.335 1.026 1.00 94.19 87 THR A N 1
ATOM 716 C CA . THR A 1 87 ? 9.407 10.398 1.373 1.00 94.19 87 THR A CA 1
ATOM 717 C C . THR A 1 87 ? 7.994 9.842 1.539 1.00 94.19 87 THR A C 1
ATOM 719 O O . THR A 1 87 ? 7.334 10.184 2.516 1.00 94.19 87 THR A O 1
ATOM 722 N N . ALA A 1 88 ? 7.540 8.948 0.655 1.00 91.62 88 ALA A N 1
ATOM 723 C CA . ALA A 1 88 ? 6.220 8.329 0.775 1.00 91.62 88 ALA A CA 1
ATOM 724 C C . ALA A 1 88 ? 6.088 7.479 2.051 1.00 91.62 88 ALA A C 1
ATOM 726 O O . ALA A 1 88 ? 5.110 7.617 2.784 1.00 91.62 88 ALA A O 1
ATOM 727 N N . VAL A 1 89 ? 7.086 6.640 2.351 1.00 93.06 89 VAL A N 1
ATOM 728 C CA . VAL A 1 89 ? 7.094 5.809 3.568 1.00 93.06 89 VAL A CA 1
ATOM 729 C C . VAL A 1 89 ? 7.114 6.678 4.824 1.00 93.06 89 VAL A C 1
ATOM 731 O O . VAL A 1 89 ? 6.316 6.456 5.732 1.00 93.06 89 VAL A O 1
ATOM 734 N N . PHE A 1 90 ? 7.984 7.690 4.863 1.00 95.81 90 PHE A N 1
ATOM 735 C CA . PHE A 1 90 ? 8.051 8.637 5.972 1.00 95.81 90 PHE A CA 1
ATOM 736 C C . PHE A 1 90 ? 6.707 9.335 6.190 1.00 95.81 90 PHE A C 1
ATOM 738 O O . PHE A 1 90 ? 6.220 9.384 7.318 1.00 95.81 90 PHE A O 1
ATOM 745 N N . LEU A 1 91 ? 6.083 9.817 5.112 1.00 95.56 91 LEU A N 1
ATOM 746 C CA . LEU A 1 91 ? 4.802 10.508 5.178 1.00 95.56 91 LEU A CA 1
ATOM 747 C C . LEU A 1 91 ? 3.691 9.598 5.715 1.00 95.56 91 LEU A C 1
ATOM 749 O O . LEU A 1 91 ? 2.936 10.028 6.580 1.00 95.56 91 LEU A O 1
ATOM 753 N N . ILE A 1 92 ? 3.605 8.347 5.252 1.00 93.69 92 ILE A N 1
ATOM 754 C CA . ILE A 1 92 ? 2.601 7.385 5.737 1.00 93.69 92 ILE A CA 1
ATOM 755 C C . ILE A 1 92 ? 2.789 7.118 7.234 1.00 93.69 92 ILE A C 1
ATOM 757 O O . ILE A 1 92 ? 1.827 7.213 7.994 1.00 93.69 92 ILE A O 1
ATOM 761 N N . CYS A 1 93 ? 4.019 6.839 7.677 1.00 95.69 93 CYS A N 1
ATOM 762 C CA . CYS A 1 93 ? 4.309 6.605 9.093 1.00 95.69 93 CYS A CA 1
ATOM 763 C C . CYS A 1 93 ? 4.002 7.838 9.954 1.00 95.69 93 CYS A C 1
ATOM 765 O O . CYS A 1 93 ? 3.427 7.708 11.034 1.00 95.69 93 CYS A O 1
ATOM 767 N N . TYR A 1 94 ? 4.353 9.033 9.472 1.00 96.38 94 TYR A N 1
ATOM 768 C CA . TYR A 1 94 ? 4.083 10.284 10.174 1.00 96.38 94 TYR A CA 1
ATOM 769 C C . TYR A 1 94 ? 2.581 10.585 10.266 1.00 96.38 94 TYR A C 1
ATOM 771 O O . TYR A 1 94 ? 2.094 10.941 11.336 1.00 96.38 94 TYR A O 1
ATOM 779 N N . LEU A 1 95 ? 1.822 10.374 9.186 1.00 95.75 95 LEU A N 1
ATOM 780 C CA . LEU A 1 95 ? 0.364 10.512 9.197 1.00 95.75 95 LEU A CA 1
ATOM 781 C C . LEU A 1 95 ? -0.290 9.522 10.162 1.00 95.75 95 LEU A C 1
ATOM 783 O O . LEU A 1 95 ? -1.163 9.915 10.929 1.00 95.75 95 LEU A O 1
ATOM 787 N N . MET A 1 96 ? 0.149 8.260 10.166 1.00 95.44 96 MET A N 1
ATOM 788 C CA . MET A 1 96 ? -0.335 7.275 11.136 1.00 95.44 96 MET A CA 1
ATOM 789 C C . MET A 1 96 ? -0.060 7.721 12.573 1.00 95.44 96 MET A C 1
ATOM 791 O O . MET A 1 96 ? -0.944 7.615 13.417 1.00 95.44 96 MET A O 1
ATOM 795 N N . PHE A 1 97 ? 1.136 8.247 12.845 1.00 96.25 97 PHE A N 1
ATOM 796 C CA . PHE A 1 97 ? 1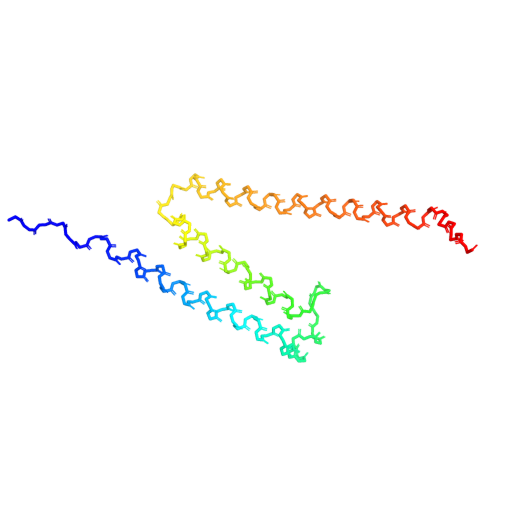.490 8.768 14.162 1.00 96.25 97 PHE A CA 1
ATOM 797 C C . PHE A 1 97 ? 0.567 9.915 14.593 1.00 96.25 97 PHE A C 1
ATOM 799 O O . PHE A 1 97 ? -0.039 9.829 15.659 1.00 96.25 97 PHE A O 1
ATOM 806 N N . VAL A 1 98 ? 0.409 10.949 13.758 1.00 96.62 98 VAL A N 1
ATOM 807 C CA . VAL A 1 98 ? -0.441 12.108 14.081 1.00 96.62 98 VAL A CA 1
ATOM 808 C C . VAL A 1 98 ? -1.893 11.681 14.292 1.00 96.62 98 VAL A C 1
ATOM 810 O O . VAL A 1 98 ? -2.497 12.069 15.284 1.00 96.62 98 VAL A O 1
ATOM 813 N N . LEU A 1 99 ? -2.445 10.837 13.416 1.00 95.56 99 LEU A N 1
ATOM 814 C CA . LEU A 1 99 ? -3.830 10.373 13.547 1.00 95.56 99 LEU A CA 1
ATOM 815 C C . LEU A 1 99 ? -4.070 9.563 14.824 1.00 95.56 99 LEU A C 1
ATOM 817 O O . LEU A 1 99 ? -5.150 9.657 15.401 1.00 95.56 99 LEU A O 1
ATOM 821 N N . LEU A 1 100 ? -3.092 8.769 15.266 1.00 95.19 100 LEU A N 1
ATOM 822 C CA . LEU A 1 100 ? -3.211 8.011 16.510 1.00 95.19 100 LEU A CA 1
ATOM 823 C C . LEU A 1 100 ? -3.124 8.919 17.740 1.00 95.19 100 LEU A C 1
ATOM 825 O O . LEU A 1 100 ? -3.927 8.750 18.650 1.00 95.19 100 LEU A O 1
ATOM 829 N N . VAL A 1 101 ? -2.204 9.889 17.755 1.00 96.06 101 VAL A N 1
ATOM 830 C CA . VAL A 1 101 ? -2.070 10.849 18.866 1.00 96.06 101 VAL A CA 1
ATOM 831 C C . VAL A 1 101 ? -3.311 11.735 18.983 1.00 96.06 101 VAL A C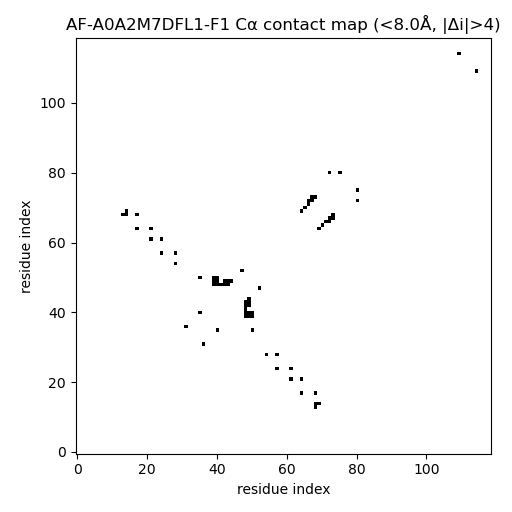 1
ATOM 833 O O . VAL A 1 101 ? -3.888 11.851 20.060 1.00 96.06 101 VAL A O 1
ATOM 836 N N . GLU A 1 102 ? -3.760 12.320 17.873 1.00 94.56 102 GLU A N 1
ATOM 837 C CA . GLU A 1 102 ? -4.961 13.162 17.848 1.00 94.56 102 GLU A CA 1
ATOM 838 C C . GLU A 1 102 ? -6.225 12.346 18.154 1.00 94.56 102 GLU A C 1
ATOM 840 O O . GLU A 1 102 ? -7.109 12.802 18.878 1.00 94.56 102 GLU A O 1
ATOM 845 N N . GLY A 1 103 ? -6.310 11.113 17.645 1.00 93.88 103 GLY A N 1
ATOM 846 C CA . GLY A 1 103 ? -7.423 10.210 17.933 1.00 93.88 103 GLY A CA 1
ATOM 847 C C . GLY A 1 103 ? -7.522 9.842 19.414 1.00 93.88 103 GLY A C 1
ATOM 848 O O . GLY A 1 103 ? -8.626 9.816 19.960 1.00 93.88 103 GLY A O 1
ATOM 849 N N . ASP A 1 104 ? -6.384 9.599 20.066 1.00 93.56 104 ASP A N 1
ATOM 850 C CA . ASP A 1 104 ? -6.314 9.314 21.501 1.00 93.56 104 ASP A CA 1
ATOM 851 C C . ASP A 1 104 ? -6.687 10.546 22.338 1.00 93.56 104 ASP A C 1
ATOM 853 O O . ASP A 1 104 ? -7.556 10.463 23.206 1.00 93.56 104 ASP A O 1
ATOM 857 N N . TYR A 1 105 ? -6.156 11.724 21.991 1.00 91.88 105 TYR A N 1
ATOM 858 C CA . TYR A 1 105 ? -6.518 12.985 22.646 1.00 91.88 105 TYR A CA 1
ATOM 859 C C . TYR A 1 105 ? -8.027 13.267 22.572 1.00 91.88 105 TYR A C 1
ATOM 861 O O . TYR A 1 105 ? -8.669 13.570 23.582 1.00 91.88 105 TYR A O 1
ATOM 869 N N . ILE A 1 106 ? -8.626 13.113 21.387 1.00 90.75 106 ILE A N 1
ATOM 870 C CA . ILE A 1 106 ? -10.073 13.263 21.200 1.00 90.75 106 ILE A CA 1
ATOM 871 C C . ILE A 1 106 ? -10.835 12.244 22.062 1.00 90.75 106 ILE A C 1
ATOM 873 O O . ILE A 1 106 ? -11.822 12.603 22.710 1.00 90.75 106 ILE A O 1
ATOM 877 N N . HIS A 1 107 ? -10.384 10.986 22.107 1.00 90.62 107 HIS A N 1
ATOM 878 C CA . HIS A 1 107 ? -11.000 9.946 22.932 1.00 90.62 107 HIS A CA 1
ATOM 879 C C . HIS A 1 107 ? -10.989 10.303 24.428 1.00 90.62 107 HIS A C 1
ATOM 881 O O . HIS A 1 107 ? -12.015 10.148 25.101 1.00 90.62 107 HIS A O 1
ATOM 887 N N . GLU A 1 108 ? -9.875 10.824 24.945 1.00 88.19 108 GLU A N 1
ATOM 888 C CA . GLU A 1 108 ? -9.770 11.271 26.337 1.00 88.19 108 GLU A CA 1
ATOM 889 C C . GLU A 1 108 ? -10.697 12.450 26.642 1.00 88.19 108 GLU A C 1
ATOM 891 O O . GLU A 1 108 ? -11.396 12.429 27.659 1.00 88.19 108 GLU A O 1
ATOM 896 N N . VAL A 1 109 ? -10.781 13.442 25.749 1.00 85.94 109 VAL A N 1
ATOM 897 C CA . VAL A 1 109 ? -11.694 14.588 25.905 1.00 85.94 109 VAL A CA 1
ATOM 898 C C . VAL A 1 109 ? -13.152 14.131 25.962 1.00 85.94 109 VAL A C 1
ATOM 900 O O . VAL A 1 109 ? -13.898 14.594 26.825 1.00 85.94 109 VAL A O 1
ATOM 903 N N . TYR A 1 110 ? -13.565 13.187 25.109 1.00 83.62 110 TYR A N 1
ATOM 904 C CA . TYR A 1 110 ? -14.918 12.619 25.166 1.00 83.62 110 TYR A CA 1
ATOM 905 C C . TYR A 1 110 ? -15.188 11.825 26.451 1.00 83.62 110 TYR A C 1
ATOM 907 O O . TYR A 1 110 ? -16.325 11.795 26.919 1.00 83.62 110 TYR A O 1
ATOM 915 N N . LYS A 1 111 ? -14.169 11.175 27.022 1.00 81.94 111 LYS A N 1
ATOM 916 C CA . LYS A 1 111 ? -14.299 10.364 28.240 1.00 81.94 111 LYS A CA 1
ATOM 917 C C . LYS A 1 111 ? -14.278 11.203 29.524 1.00 81.94 111 LYS A C 1
ATOM 919 O O . LYS A 1 111 ? -14.970 10.857 30.479 1.00 81.94 111 LYS A O 1
ATOM 924 N N . ALA A 1 112 ? -13.478 12.267 29.564 1.00 77.44 112 ALA A N 1
ATOM 925 C CA . ALA A 1 112 ? -13.304 13.137 30.730 1.00 77.44 112 ALA A CA 1
ATOM 926 C C . ALA A 1 112 ? -14.236 14.362 30.721 1.00 77.44 112 ALA A C 1
ATOM 928 O O . ALA A 1 112 ? -14.526 14.934 31.774 1.00 77.44 112 ALA A O 1
ATOM 929 N N . GLY A 1 113 ? -14.704 14.781 29.545 1.00 63.78 113 GLY A N 1
ATOM 930 C CA . GLY A 1 113 ? -15.627 15.894 29.381 1.00 63.78 113 GLY A CA 1
ATOM 931 C C . GLY A 1 113 ? -17.065 15.486 29.690 1.00 63.78 113 GLY A C 1
ATOM 932 O O . GLY A 1 113 ? -17.602 14.554 29.099 1.00 63.78 113 GLY A O 1
ATOM 933 N N . TYR A 1 114 ? -17.726 16.223 30.584 1.00 59.75 114 TYR A N 1
ATOM 934 C CA . TYR A 1 114 ? -19.172 16.135 30.782 1.00 59.75 114 TYR A CA 1
ATOM 935 C C . TYR A 1 114 ? -19.893 16.531 29.485 1.00 59.75 114 TYR A C 1
ATOM 937 O O . TYR A 1 114 ? -20.186 17.709 29.266 1.00 59.75 114 TYR A O 1
ATOM 945 N N . VAL A 1 115 ? -20.205 15.559 28.624 1.00 62.44 115 VAL A N 1
ATOM 946 C CA . VAL A 1 115 ? -21.156 15.755 27.526 1.00 62.44 115 VAL A CA 1
ATOM 947 C C . VAL A 1 115 ? -22.518 15.980 28.176 1.00 62.44 115 VAL A C 1
ATOM 949 O O . VAL 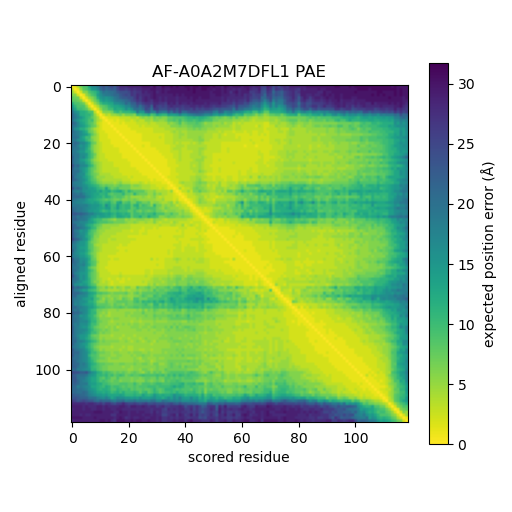A 1 115 ? -23.238 15.038 28.505 1.00 62.44 115 VAL A O 1
ATOM 952 N N . LYS A 1 116 ? -22.862 17.248 28.432 1.00 55.56 116 LYS A N 1
ATOM 953 C CA . LYS A 1 116 ? -24.237 17.632 28.740 1.00 55.56 116 LYS A CA 1
ATOM 954 C C . LYS A 1 116 ? -25.054 17.365 27.482 1.00 55.56 116 LYS A C 1
ATOM 956 O O . LYS A 1 116 ? -25.161 18.222 26.610 1.00 55.56 116 LYS A O 1
ATOM 961 N N . TYR A 1 117 ? -25.602 16.159 27.382 1.00 59.62 117 TYR A N 1
ATOM 962 C CA . TYR A 1 117 ? -26.759 15.910 26.542 1.00 59.62 117 TYR A CA 1
ATOM 963 C C . TYR A 1 117 ? -27.873 16.806 27.092 1.00 59.62 117 TYR A C 1
ATOM 965 O O . TYR A 1 117 ? -28.495 16.475 28.095 1.00 59.62 117 TYR A O 1
ATOM 973 N N . ASN A 1 118 ? -28.049 17.994 26.511 1.00 51.34 118 ASN A N 1
ATOM 974 C CA . ASN A 1 118 ? -29.285 18.745 26.692 1.00 51.34 118 ASN A CA 1
ATOM 975 C C . ASN A 1 118 ? -30.370 17.931 25.983 1.00 51.34 118 ASN A C 1
ATOM 977 O O . ASN A 1 118 ? -30.428 17.925 24.753 1.00 51.34 118 ASN A O 1
ATOM 981 N N . PHE A 1 119 ? -31.135 17.180 26.770 1.00 55.53 119 PHE A N 1
ATOM 982 C CA . PHE A 1 119 ? -32.473 16.728 26.408 1.00 55.53 119 PHE A CA 1
ATOM 983 C C . PHE A 1 119 ? -33.451 17.896 26.549 1.00 55.53 119 PHE A C 1
ATOM 985 O O . PHE A 1 119 ? -33.297 18.672 27.522 1.00 55.53 119 PHE A O 1
#

Radius of gyration: 22.54 Å; Cα contacts (8 Å, |Δi|>4): 37; chains: 1; bounding box: 53×38×75 Å

Mean predicted aligned error: 9.11 Å

pLDDT: mean 85.31, std 13.94, range [45.78, 96.62]